Protein AF-A0A328RKG8-F1 (afdb_monomer)

Nearest PDB structures (foldseek):
  8vwz-assembly1_A  TM=2.144E-01  e=6.984E+00  Escherichia coli K-12
  8vxm-assembly1_A  TM=2.072E-01  e=8.609E+00  Escherichia coli K-12

pLDDT: mean 88.72, std 7.25, range [62.5, 96.56]

Solvent-accessible surface area (backbone atoms only — not comparable to full-atom values): 8456 Å² total; per-residue (Å²): 109,69,67,59,53,51,51,52,54,48,51,50,53,50,52,52,52,33,50,71,69,28,72,69,56,29,45,52,52,51,44,54,52,52,49,52,53,51,50,53,50,30,53,74,56,72,44,62,77,85,36,73,69,34,51,53,48,51,50,53,46,47,46,38,46,60,43,52,78,38,75,77,43,53,51,49,76,72,34,70,68,46,53,51,53,51,48,52,55,50,50,52,50,53,49,26,62,74,67,73,42,59,77,48,56,77,38,62,63,46,36,45,51,53,50,53,52,49,49,45,66,49,59,38,50,55,51,58,47,40,73,40,99,61,6,56,61,54,47,53,49,51,51,50,51,54,52,49,51,53,54,62,71,71,109

Sequence (155 aa):
MLTRLLTGSLLLVVTVSFTLKGDLFFTAFVAIISLIMAYESLTLYKKKPFSLKAIVTYCIVLLSVICINLPQFITIWTTPYFFILIGIITIIHLIELSSKKLFLYHTKDGGFFKTILLLCSSIPFLILLRNLPNGLLLTLYLCAIIWACDTGAYF

Radius of gyration: 17.12 Å; Cα contacts (8 Å, |Δi|>4): 107; chains: 1; bounding box: 40×42×43 Å

Foldseek 3Di:
DVVVVVVVVVVVVQQLVQLVVADPSVLVVLLVVLLVLLQVLCVVLVHDCPDPVNVVLNVLLNCLSVCLPPPVVVVVCVDPVVVVVVVVLVVLVVCCVVVVHPVQVVDSVSVSVNSSVCSSSPSSVLNVQSPPPCSSVVSVVVVVVVVVVVVVVVD

Mean predicted aligned error: 5.3 Å

Structure (mmCIF, N/CA/C/O backbone):
data_AF-A0A328RKG8-F1
#
_entry.id   AF-A0A328RKG8-F1
#
loop_
_atom_site.group_PDB
_atom_site.id
_atom_site.type_symbol
_atom_site.label_atom_id
_atom_site.label_alt_id
_atom_site.label_comp_id
_atom_site.label_asym_id
_atom_site.label_entity_id
_atom_site.label_seq_id
_atom_site.pdbx_PDB_ins_code
_atom_site.Cartn_x
_atom_site.Cartn_y
_atom_site.Cartn_z
_atom_site.occupancy
_atom_site.B_iso_or_equiv
_atom_site.auth_seq_id
_atom_site.auth_comp_id
_atom_site.auth_asym_id
_atom_site.auth_atom_id
_atom_site.pdbx_PDB_model_num
ATOM 1 N N . MET A 1 1 ? -20.881 -18.419 -4.770 1.00 84.06 1 MET A N 1
ATOM 2 C CA . MET A 1 1 ? -19.501 -18.877 -5.065 1.00 84.06 1 MET A CA 1
ATOM 3 C C . MET A 1 1 ? -18.952 -18.260 -6.342 1.00 84.06 1 MET A C 1
ATOM 5 O O . MET A 1 1 ? -17.866 -17.703 -6.278 1.00 84.06 1 MET A O 1
ATOM 9 N N . LEU A 1 2 ? -19.698 -18.285 -7.454 1.00 90.81 2 LEU A N 1
ATOM 10 C CA . LEU A 1 2 ? -19.247 -17.731 -8.738 1.00 90.81 2 LEU A CA 1
ATOM 11 C C . LEU A 1 2 ? -18.755 -16.275 -8.650 1.00 90.81 2 LEU A C 1
ATOM 13 O O . LEU A 1 2 ? -17.681 -15.968 -9.149 1.00 90.81 2 LEU A O 1
ATOM 17 N N . THR A 1 3 ? -19.479 -15.402 -7.944 1.00 94.56 3 THR A N 1
ATOM 18 C CA . THR A 1 3 ? -19.073 -14.001 -7.729 1.00 94.56 3 THR A CA 1
ATOM 19 C C . THR A 1 3 ? -17.699 -13.869 -7.079 1.00 94.56 3 THR A C 1
ATOM 21 O O . THR A 1 3 ? -16.907 -13.058 -7.534 1.00 94.56 3 THR A O 1
ATOM 24 N N . ARG A 1 4 ? -17.387 -14.697 -6.072 1.00 89.12 4 ARG A N 1
ATOM 25 C CA . ARG A 1 4 ? -16.092 -14.671 -5.369 1.00 89.12 4 ARG A CA 1
ATOM 26 C C . ARG A 1 4 ? -14.939 -15.097 -6.278 1.00 89.12 4 ARG A C 1
ATOM 28 O O . ARG A 1 4 ? -13.891 -14.457 -6.269 1.00 89.12 4 ARG A O 1
ATOM 35 N N . LEU A 1 5 ? -15.152 -16.149 -7.073 1.00 92.75 5 LEU A N 1
ATOM 36 C CA . LEU A 1 5 ? -14.176 -16.612 -8.063 1.00 92.75 5 LEU A CA 1
ATOM 37 C C . LEU A 1 5 ? -13.919 -15.528 -9.111 1.00 92.75 5 LEU A C 1
ATOM 39 O O . LEU A 1 5 ? -12.773 -15.156 -9.334 1.00 92.75 5 LEU A O 1
ATOM 43 N N . LEU A 1 6 ? -14.986 -14.951 -9.671 1.00 94.50 6 LEU A N 1
ATOM 44 C CA . LEU A 1 6 ? -14.883 -13.883 -10.663 1.00 94.50 6 LEU A CA 1
ATOM 45 C C . LEU A 1 6 ? -14.155 -12.653 -10.114 1.00 94.50 6 LEU A C 1
ATOM 47 O O . LEU A 1 6 ? -13.264 -12.138 -10.782 1.00 94.50 6 LEU A O 1
ATOM 51 N N . THR A 1 7 ? -14.475 -12.202 -8.896 1.00 92.69 7 THR A N 1
ATOM 52 C CA . THR A 1 7 ? -13.786 -11.054 -8.286 1.00 92.69 7 THR A CA 1
ATOM 53 C C . THR A 1 7 ? -12.307 -11.331 -8.037 1.00 92.69 7 THR A C 1
ATOM 55 O O . THR A 1 7 ? -11.486 -10.453 -8.284 1.00 92.69 7 THR A O 1
ATOM 58 N N . GLY A 1 8 ? -11.952 -12.543 -7.593 1.00 88.81 8 GLY A N 1
ATOM 59 C CA . GLY A 1 8 ? -10.557 -12.924 -7.361 1.00 88.81 8 GLY A CA 1
ATOM 60 C C . GLY A 1 8 ? -9.752 -12.974 -8.659 1.00 88.81 8 GLY A C 1
ATOM 61 O O . GLY A 1 8 ? -8.689 -12.364 -8.756 1.00 88.81 8 GLY A O 1
ATOM 62 N N . SER A 1 9 ? -10.293 -13.629 -9.690 1.00 93.12 9 SER A N 1
ATOM 63 C CA . SER A 1 9 ? -9.663 -13.688 -11.012 1.00 93.12 9 SER A CA 1
ATOM 64 C C . SER A 1 9 ? -9.525 -12.301 -11.642 1.00 93.12 9 SER A C 1
ATOM 66 O O . SER A 1 9 ? -8.463 -11.975 -12.168 1.00 93.12 9 SER A O 1
ATOM 68 N N . LEU A 1 10 ? -10.560 -11.460 -11.548 1.00 94.94 10 LEU A N 1
ATOM 69 C CA . LEU A 1 10 ? -10.519 -10.085 -12.045 1.00 94.94 10 LEU A CA 1
ATOM 70 C C . LEU A 1 10 ? -9.426 -9.278 -11.337 1.00 94.94 10 LEU A C 1
ATOM 72 O O . LEU A 1 10 ? -8.639 -8.613 -12.004 1.00 94.94 10 LEU A O 1
ATOM 76 N N . LEU A 1 11 ? -9.343 -9.356 -10.006 1.00 91.06 11 LEU A N 1
ATOM 77 C CA . LEU A 1 11 ? -8.335 -8.633 -9.233 1.00 91.06 11 LEU A CA 1
ATOM 78 C C . LEU A 1 11 ? -6.916 -9.057 -9.627 1.00 91.06 11 LEU A C 1
ATOM 80 O O . LEU A 1 11 ? -6.045 -8.200 -9.764 1.00 91.06 11 LEU A O 1
ATOM 84 N N . LEU A 1 12 ? -6.688 -10.352 -9.862 1.00 91.94 12 LEU A N 1
ATOM 85 C CA . LEU A 1 12 ? -5.400 -10.860 -10.332 1.00 91.94 12 LEU A CA 1
ATOM 86 C C . LEU A 1 12 ? -5.059 -10.314 -11.723 1.00 91.94 12 LEU A C 1
ATOM 88 O O . LEU A 1 12 ? -3.970 -9.776 -11.914 1.00 91.94 12 LEU A O 1
ATOM 92 N N . VAL A 1 13 ? -5.998 -10.373 -12.673 1.00 94.88 13 VAL A N 1
ATOM 93 C CA . VAL A 1 13 ? -5.807 -9.834 -14.031 1.00 94.88 13 VAL A CA 1
ATOM 94 C C . VAL A 1 13 ? -5.519 -8.335 -13.992 1.00 94.88 13 VAL A C 1
ATOM 96 O O . VAL A 1 13 ? -4.587 -7.872 -14.649 1.00 94.88 13 VAL A O 1
ATOM 99 N N . VAL A 1 14 ? -6.276 -7.577 -13.198 1.00 93.50 14 VAL A N 1
ATOM 100 C CA . VAL A 1 14 ? -6.077 -6.139 -12.992 1.00 93.50 14 VAL A CA 1
ATOM 101 C C . VAL A 1 14 ? -4.685 -5.882 -12.414 1.00 93.50 14 VAL A C 1
ATOM 103 O O . VAL A 1 14 ? -3.910 -5.136 -13.007 1.00 93.50 14 VAL A O 1
ATOM 106 N N . THR A 1 15 ? -4.322 -6.555 -11.321 1.00 91.50 15 THR A N 1
ATOM 107 C CA . THR A 1 15 ? -3.024 -6.385 -10.649 1.00 91.50 15 THR A CA 1
ATOM 108 C C . THR A 1 15 ? -1.863 -6.657 -11.603 1.00 91.50 15 THR A C 1
ATOM 110 O O . THR A 1 15 ? -0.951 -5.835 -11.715 1.00 91.50 15 THR A O 1
ATOM 113 N N . VAL A 1 16 ? -1.910 -7.761 -12.355 1.00 93.31 16 VAL A N 1
ATOM 114 C CA . VAL A 1 16 ? -0.871 -8.104 -13.337 1.00 93.31 16 VAL A CA 1
ATOM 115 C C . VAL A 1 16 ? -0.834 -7.077 -14.471 1.00 93.31 16 VAL A C 1
ATOM 117 O O . VAL A 1 16 ? 0.244 -6.611 -14.827 1.00 93.31 16 VAL A O 1
ATOM 120 N N . SER A 1 17 ? -1.986 -6.651 -14.995 1.00 93.75 17 SER A N 1
ATOM 121 C CA . SER A 1 17 ? -2.062 -5.677 -16.097 1.00 93.75 17 SER A CA 1
ATOM 122 C C . SER A 1 17 ? -1.472 -4.315 -15.721 1.00 93.75 17 SER A C 1
ATOM 124 O O . SER A 1 17 ? -0.689 -3.745 -16.483 1.00 93.75 17 SER A O 1
ATOM 126 N N . PHE A 1 18 ? -1.803 -3.798 -14.533 1.00 93.88 18 PHE A N 1
ATOM 127 C CA . PHE A 1 18 ? -1.240 -2.542 -14.031 1.00 93.88 18 PHE A CA 1
ATOM 128 C C . PHE A 1 18 ? 0.254 -2.674 -13.723 1.00 93.88 18 PHE A C 1
ATOM 130 O O . PHE A 1 18 ? 1.027 -1.769 -14.041 1.00 93.88 18 PHE A O 1
ATOM 137 N N . THR A 1 19 ? 0.683 -3.822 -13.189 1.00 92.75 19 THR A N 1
ATOM 138 C CA . THR A 1 19 ? 2.108 -4.118 -12.987 1.00 92.75 19 THR A CA 1
ATOM 139 C C . THR A 1 19 ? 2.859 -4.152 -14.319 1.00 92.75 19 THR A C 1
ATOM 141 O O . THR A 1 19 ? 3.935 -3.574 -14.423 1.00 92.75 19 THR A O 1
ATOM 144 N N . LEU A 1 20 ? 2.303 -4.745 -15.377 1.00 93.06 20 LEU A N 1
ATOM 145 C CA . LEU A 1 20 ? 2.948 -4.777 -16.695 1.00 93.06 20 LEU A CA 1
ATOM 146 C C . LEU A 1 20 ? 3.154 -3.372 -17.272 1.00 93.06 20 LEU A C 1
ATOM 148 O O . LEU A 1 20 ? 4.242 -3.085 -17.764 1.00 93.06 20 LEU A O 1
ATOM 152 N N . LYS A 1 21 ? 2.160 -2.481 -17.149 1.00 90.88 21 LYS A N 1
ATOM 153 C CA . LYS A 1 21 ? 2.254 -1.106 -17.669 1.00 90.88 21 LYS A CA 1
ATOM 154 C C . LYS A 1 21 ? 3.279 -0.227 -16.946 1.00 90.88 21 LYS A C 1
ATOM 156 O O . LYS A 1 21 ? 3.890 0.603 -17.605 1.00 90.88 21 LYS A O 1
ATOM 161 N N . GLY A 1 22 ? 3.481 -0.412 -15.640 1.00 85.94 22 GLY A N 1
ATOM 162 C CA . GLY A 1 22 ? 4.454 0.371 -14.866 1.00 85.94 22 GLY A CA 1
ATOM 163 C C . GLY A 1 22 ? 4.098 1.860 -14.716 1.00 85.94 22 GLY A C 1
ATOM 164 O O . GLY A 1 22 ? 2.957 2.270 -14.961 1.00 85.94 22 GLY A O 1
ATOM 165 N N . ASP A 1 23 ? 5.078 2.648 -14.267 1.00 86.56 23 ASP A N 1
ATOM 166 C CA . ASP A 1 23 ? 5.057 4.114 -14.181 1.00 86.56 23 ASP A CA 1
ATOM 167 C C . ASP A 1 23 ? 3.772 4.694 -13.559 1.00 86.56 23 ASP A C 1
ATOM 169 O O . ASP A 1 23 ? 3.371 4.340 -12.444 1.00 86.56 23 ASP A O 1
ATOM 173 N N . LEU A 1 24 ? 3.111 5.606 -14.282 1.00 90.75 24 LEU A N 1
ATOM 174 C CA . LEU A 1 24 ? 1.913 6.311 -13.844 1.00 90.75 24 LEU A CA 1
ATOM 175 C C . LEU A 1 24 ? 0.738 5.356 -13.612 1.00 90.75 24 LEU A C 1
ATOM 177 O O . LEU A 1 24 ? -0.009 5.540 -12.654 1.00 90.75 24 LEU A O 1
ATOM 181 N N . PHE A 1 25 ? 0.577 4.330 -14.455 1.00 92.06 25 PHE A N 1
ATOM 182 C CA . PHE A 1 25 ? -0.520 3.369 -14.317 1.00 92.06 25 PHE A CA 1
ATOM 183 C C . PHE A 1 25 ? -0.373 2.565 -13.026 1.00 92.06 25 PHE A C 1
ATOM 185 O O . PHE A 1 25 ? -1.328 2.454 -12.258 1.00 92.06 25 PHE A O 1
ATOM 192 N N . PHE A 1 26 ? 0.828 2.050 -12.757 1.00 93.25 26 PHE A N 1
ATOM 193 C CA . PHE A 1 26 ? 1.096 1.314 -11.526 1.00 93.25 26 PHE A CA 1
ATOM 194 C C . PHE A 1 26 ? 1.013 2.222 -10.291 1.00 93.25 26 PHE A C 1
ATOM 196 O O . PHE A 1 26 ? 0.397 1.850 -9.297 1.00 93.25 26 PHE A O 1
ATOM 203 N N . THR A 1 27 ? 1.532 3.450 -10.377 1.00 93.56 27 THR A N 1
ATOM 204 C CA . THR A 1 27 ? 1.422 4.452 -9.3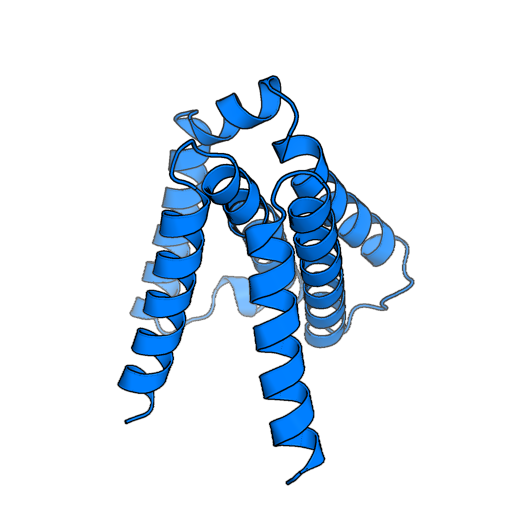04 1.00 93.56 27 THR A CA 1
ATOM 205 C C . THR A 1 27 ? -0.039 4.767 -8.972 1.00 93.56 27 THR A C 1
ATOM 207 O O . THR A 1 27 ? -0.413 4.782 -7.802 1.00 93.56 27 THR A O 1
ATOM 210 N N . ALA A 1 28 ? -0.886 4.982 -9.983 1.00 94.12 28 ALA A N 1
ATOM 211 C CA . ALA A 1 28 ? -2.310 5.248 -9.789 1.00 94.12 28 ALA A CA 1
ATOM 212 C C . ALA A 1 28 ? -3.030 4.054 -9.147 1.00 94.12 28 ALA A C 1
ATOM 214 O O . ALA A 1 28 ? -3.832 4.232 -8.231 1.00 94.12 28 ALA A O 1
ATOM 215 N N . PHE A 1 29 ? -2.705 2.834 -9.579 1.00 94.88 29 PHE A N 1
ATOM 216 C CA . PHE A 1 29 ? -3.228 1.609 -8.980 1.00 94.88 29 PHE A CA 1
ATOM 217 C C . PHE A 1 29 ? -2.847 1.487 -7.496 1.00 94.88 29 PHE A C 1
ATOM 219 O O . PHE A 1 29 ? -3.716 1.283 -6.648 1.00 94.88 29 PHE A O 1
ATOM 226 N N . VAL A 1 30 ? -1.570 1.700 -7.164 1.00 95.31 30 VAL A N 1
ATOM 227 C CA . VAL A 1 30 ? -1.078 1.698 -5.780 1.00 95.31 30 VAL A CA 1
ATOM 228 C C . VAL A 1 30 ? -1.730 2.813 -4.953 1.00 95.31 30 VAL A C 1
ATOM 230 O O . VAL A 1 30 ? -2.091 2.583 -3.802 1.00 95.31 30 VAL A O 1
ATOM 233 N N . ALA A 1 31 ? -1.954 4.000 -5.523 1.00 95.75 31 ALA A N 1
ATOM 234 C CA . ALA A 1 31 ? -2.657 5.090 -4.845 1.00 95.75 31 ALA A CA 1
ATOM 235 C C . ALA A 1 31 ? -4.105 4.716 -4.485 1.00 95.75 31 ALA A C 1
ATOM 237 O O . ALA A 1 31 ? -4.542 4.975 -3.363 1.00 95.75 31 ALA A O 1
ATOM 238 N N . ILE A 1 32 ? -4.833 4.067 -5.402 1.00 95.94 32 ILE A N 1
ATOM 239 C CA . ILE A 1 32 ? -6.202 3.590 -5.155 1.00 95.94 32 ILE A CA 1
ATOM 240 C C . ILE A 1 32 ? -6.2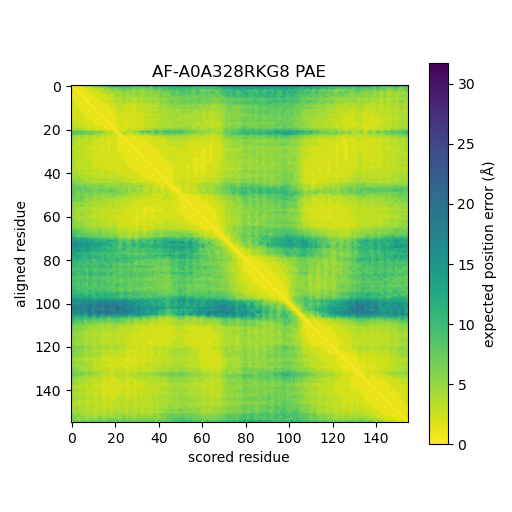08 2.547 -4.033 1.00 95.94 32 ILE A C 1
ATOM 242 O O . ILE A 1 32 ? -7.003 2.664 -3.101 1.00 95.94 32 ILE A O 1
ATOM 246 N N . ILE A 1 33 ? -5.301 1.565 -4.077 1.00 95.62 33 ILE A N 1
ATOM 247 C CA . ILE A 1 33 ? -5.181 0.553 -3.016 1.00 95.62 33 ILE A CA 1
ATOM 248 C C . ILE A 1 33 ? -4.881 1.217 -1.670 1.00 95.62 33 ILE A C 1
ATOM 250 O O . ILE A 1 33 ? -5.560 0.931 -0.687 1.00 95.62 33 ILE A O 1
ATOM 254 N N . SER A 1 34 ? -3.927 2.147 -1.623 1.00 95.75 34 SER A N 1
ATOM 255 C CA . SER A 1 34 ? -3.574 2.876 -0.403 1.00 95.75 34 SER A CA 1
ATOM 256 C C . SER A 1 34 ? -4.758 3.640 0.193 1.00 95.75 34 SER A C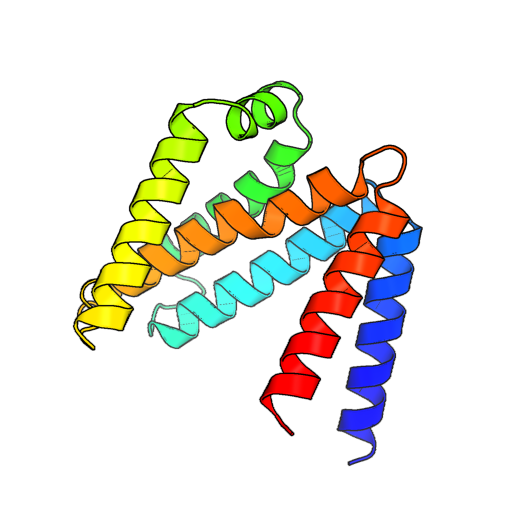 1
ATOM 258 O O . SER A 1 34 ? -4.932 3.651 1.411 1.00 95.75 34 SER A O 1
ATOM 260 N N . LEU A 1 35 ? -5.604 4.251 -0.643 1.00 96.56 35 LEU A N 1
ATOM 261 C CA . LEU A 1 35 ? -6.824 4.923 -0.191 1.00 96.56 35 LEU A CA 1
ATOM 262 C C . LEU A 1 35 ? -7.852 3.941 0.377 1.00 96.56 35 LEU A C 1
ATOM 264 O O . LEU A 1 35 ? -8.440 4.223 1.422 1.00 96.56 35 LEU A O 1
ATOM 268 N N . ILE A 1 36 ? -8.038 2.785 -0.267 1.00 96.44 36 ILE A N 1
ATOM 269 C CA . ILE A 1 36 ? -8.910 1.717 0.241 1.00 96.44 36 ILE A CA 1
ATOM 270 C C . ILE A 1 36 ? -8.394 1.229 1.602 1.00 96.44 36 ILE A C 1
ATOM 272 O O . ILE A 1 36 ? -9.157 1.160 2.560 1.00 96.44 36 ILE A O 1
ATOM 276 N N . MET A 1 37 ? -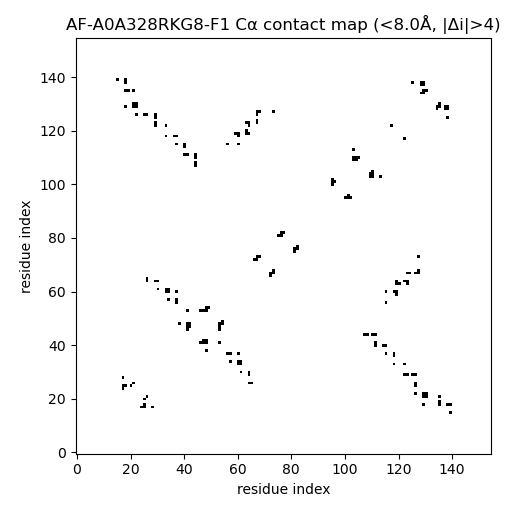7.088 0.979 1.736 1.00 95.88 37 MET A N 1
ATOM 277 C CA . MET A 1 37 ? -6.478 0.568 3.006 1.00 95.88 37 MET A CA 1
ATOM 278 C C . MET A 1 37 ? -6.612 1.641 4.096 1.00 95.88 37 MET A C 1
ATOM 280 O O . MET A 1 37 ? -6.861 1.320 5.258 1.00 95.88 37 MET A O 1
ATOM 284 N N . ALA A 1 38 ? -6.476 2.922 3.744 1.00 95.81 38 ALA A N 1
ATOM 285 C CA . ALA A 1 38 ? -6.679 4.025 4.679 1.00 95.81 38 ALA A CA 1
ATOM 286 C C . ALA A 1 38 ? -8.142 4.122 5.143 1.00 95.81 38 ALA A C 1
ATOM 288 O O . ALA A 1 38 ? -8.392 4.364 6.325 1.00 95.81 38 ALA A O 1
ATOM 289 N N . TYR A 1 39 ? -9.100 3.899 4.237 1.00 96.50 39 TYR A N 1
ATOM 290 C CA . TYR A 1 39 ? -10.523 3.837 4.566 1.00 96.50 39 TYR A CA 1
ATOM 291 C C . TYR A 1 39 ? -10.812 2.693 5.545 1.00 96.50 39 TYR A C 1
ATOM 293 O O . TYR A 1 39 ? -11.386 2.939 6.606 1.00 96.50 39 TYR A O 1
ATOM 301 N N . GLU A 1 40 ? -10.338 1.481 5.246 1.00 95.38 40 GLU A N 1
ATOM 302 C CA . GLU A 1 40 ? -10.491 0.312 6.122 1.00 95.38 40 GLU A CA 1
ATOM 303 C C . GLU A 1 40 ? -9.815 0.516 7.489 1.00 95.38 40 GLU A C 1
ATOM 305 O O . GLU A 1 40 ? -10.341 0.133 8.531 1.00 95.38 40 GLU A O 1
ATOM 310 N N . SER A 1 41 ? -8.667 1.196 7.531 1.00 93.94 41 SER A N 1
ATOM 311 C CA . SER A 1 41 ? -8.023 1.563 8.797 1.00 93.94 41 SER A CA 1
ATOM 312 C C . SER A 1 41 ? -8.892 2.527 9.616 1.00 93.94 41 SER A C 1
ATOM 314 O O . SER A 1 41 ? -9.106 2.333 10.815 1.00 93.94 41 SER A O 1
ATOM 316 N N . LEU A 1 42 ? -9.462 3.558 8.986 1.00 94.06 42 LEU A N 1
ATOM 317 C CA . LEU A 1 42 ? -10.352 4.501 9.667 1.00 94.06 42 LEU A CA 1
ATOM 318 C C . LEU A 1 42 ? -11.598 3.803 10.230 1.00 94.06 42 LEU A C 1
ATOM 320 O O . LEU A 1 42 ? -11.974 4.080 11.374 1.00 94.06 42 LEU A O 1
ATOM 324 N N . THR A 1 43 ? -12.215 2.893 9.471 1.00 93.50 43 THR A N 1
ATOM 325 C CA . THR A 1 43 ? -13.393 2.136 9.920 1.00 93.50 43 THR A CA 1
ATOM 326 C C . THR A 1 43 ? -13.044 1.183 11.063 1.00 93.50 43 THR A C 1
ATOM 328 O O . THR A 1 43 ? -13.740 1.195 12.085 1.00 93.50 43 THR A O 1
ATOM 331 N N . LEU A 1 44 ? -11.928 0.449 10.968 1.00 92.38 44 LEU A N 1
ATOM 332 C CA . LEU A 1 44 ? -11.434 -0.456 12.012 1.00 92.38 44 LEU A CA 1
ATOM 333 C C . LEU A 1 44 ? -11.255 0.268 13.356 1.00 92.38 44 LEU A C 1
ATOM 335 O O . LEU A 1 44 ? -11.705 -0.203 14.403 1.00 92.38 44 LEU A O 1
ATOM 339 N N . TYR A 1 45 ? -10.664 1.465 13.331 1.00 90.75 45 TYR A N 1
ATOM 340 C CA . TYR A 1 45 ? -10.442 2.279 14.529 1.00 90.75 45 TYR A CA 1
ATOM 341 C C . TYR A 1 45 ? -11.640 3.165 14.917 1.00 90.75 45 TYR A C 1
ATOM 343 O O . TYR A 1 45 ? -11.521 4.012 15.808 1.00 90.75 45 TYR A O 1
ATOM 351 N N . LYS A 1 46 ? -12.819 2.946 14.311 1.00 91.31 46 LYS A N 1
ATOM 352 C CA . LYS A 1 46 ? -14.079 3.668 14.578 1.00 91.31 46 LYS A CA 1
ATOM 353 C C . LYS A 1 46 ? -13.964 5.188 14.386 1.00 91.31 46 LYS A C 1
ATOM 355 O O . LYS A 1 46 ? -14.598 5.964 15.105 1.00 91.31 46 LYS A O 1
ATOM 360 N N . LYS A 1 47 ? -13.148 5.631 13.427 1.00 89.81 47 LYS A N 1
ATOM 361 C CA . LYS A 1 47 ? -13.004 7.039 13.034 1.00 89.81 47 LYS A CA 1
ATOM 362 C C . LYS A 1 47 ? -13.994 7.364 11.914 1.00 89.81 47 LYS A C 1
ATOM 364 O O . LYS A 1 47 ? -14.246 6.551 11.033 1.00 89.81 47 LYS A O 1
ATOM 369 N N . LYS A 1 48 ? -14.575 8.569 11.936 1.00 91.81 48 LYS A N 1
ATOM 370 C CA . LYS A 1 48 ? -15.515 9.008 10.891 1.00 91.81 48 LYS A CA 1
ATOM 371 C C . LYS A 1 48 ? -14.756 9.219 9.567 1.00 91.81 48 LYS A C 1
ATOM 373 O O . LYS A 1 48 ? -13.869 10.081 9.552 1.00 91.81 48 LYS A O 1
ATOM 378 N N . PRO A 1 49 ? -15.120 8.529 8.469 1.00 88.00 49 PRO A N 1
ATOM 379 C CA . PRO A 1 49 ? -14.350 8.531 7.218 1.00 88.00 49 PRO A CA 1
ATOM 380 C C . PRO A 1 49 ? -14.355 9.879 6.483 1.00 88.00 49 PRO A C 1
ATOM 382 O O . PRO A 1 49 ? -13.478 10.121 5.667 1.00 88.00 49 PRO A O 1
ATOM 385 N N . PHE A 1 50 ? -15.294 10.773 6.805 1.00 92.75 50 PHE A N 1
ATOM 386 C CA . PHE A 1 50 ? -15.404 12.119 6.221 1.00 92.75 50 PHE A CA 1
ATOM 387 C C . PHE A 1 50 ? -15.089 13.241 7.223 1.00 92.75 50 PHE A C 1
ATOM 389 O O . PHE A 1 50 ? -15.481 14.389 7.039 1.00 92.75 50 PHE A O 1
ATOM 396 N N . SER A 1 51 ? -14.414 12.922 8.330 1.00 93.94 51 SER A N 1
ATOM 397 C CA . SER A 1 51 ? -13.938 13.946 9.267 1.00 93.94 51 SER A CA 1
ATOM 398 C C . SER A 1 51 ? -12.692 14.659 8.735 1.00 93.94 51 SER A C 1
ATOM 400 O O . SER A 1 51 ? -11.939 14.086 7.950 1.00 93.94 51 SER A O 1
ATOM 402 N N . LEU A 1 52 ? -12.400 15.865 9.237 1.00 93.50 52 LEU A N 1
ATOM 403 C CA . LEU A 1 52 ? -11.157 16.580 8.910 1.00 93.50 52 LEU A CA 1
ATOM 404 C C . LEU A 1 52 ? -9.911 15.705 9.142 1.00 93.50 52 LEU A C 1
ATOM 406 O O . LEU A 1 52 ? -9.005 15.682 8.317 1.00 93.50 52 LEU A O 1
ATOM 410 N N . LYS A 1 53 ? -9.895 14.914 10.225 1.00 89.81 53 LYS A N 1
ATOM 411 C CA . LYS A 1 53 ? -8.806 13.967 10.522 1.00 89.81 53 LYS A CA 1
ATOM 412 C C . LYS A 1 53 ? -8.666 12.881 9.449 1.00 89.81 53 LYS A C 1
ATOM 414 O O . LYS A 1 53 ? -7.546 12.508 9.111 1.00 89.81 53 LYS A O 1
ATOM 419 N N . ALA A 1 54 ? -9.778 12.380 8.912 1.00 93.31 54 ALA A N 1
ATOM 420 C CA . ALA A 1 54 ? -9.760 11.401 7.828 1.00 93.31 54 ALA A CA 1
ATOM 421 C C . ALA A 1 54 ? -9.241 12.017 6.524 1.00 93.31 54 ALA A C 1
ATOM 423 O O . ALA A 1 54 ? -8.376 11.425 5.891 1.00 93.31 54 ALA A O 1
ATOM 424 N N . ILE A 1 55 ? -9.672 13.237 6.183 1.00 95.62 55 ILE A N 1
ATOM 425 C CA . ILE A 1 55 ? -9.157 13.970 5.015 1.00 95.62 55 ILE A CA 1
ATOM 426 C C . ILE A 1 55 ? -7.642 14.151 5.129 1.00 95.62 55 ILE A C 1
ATOM 428 O O . ILE A 1 55 ? -6.917 13.799 4.206 1.00 95.62 55 ILE A O 1
ATOM 432 N N . VAL A 1 56 ? -7.150 14.609 6.286 1.00 94.62 56 VAL A N 1
ATOM 433 C CA . VAL A 1 56 ? -5.705 14.729 6.545 1.00 94.62 56 VAL A CA 1
ATOM 434 C C . VAL A 1 56 ? -5.002 13.378 6.388 1.00 94.62 56 VAL A C 1
ATOM 436 O O . VAL A 1 56 ? -3.933 13.317 5.792 1.00 94.62 56 VAL A O 1
ATOM 439 N N . THR A 1 57 ? -5.612 12.288 6.857 1.00 94.44 57 THR A N 1
ATOM 440 C CA . THR A 1 57 ? -5.056 10.934 6.705 1.00 94.44 57 THR A CA 1
ATOM 441 C C . THR A 1 57 ? -4.943 10.534 5.234 1.00 94.44 57 THR A C 1
ATOM 443 O O . THR A 1 57 ? -3.874 10.103 4.809 1.00 94.44 57 THR A O 1
ATOM 446 N N . TYR A 1 58 ? -6.002 10.717 4.439 1.00 96.50 58 TYR A N 1
ATOM 447 C CA . TYR A 1 58 ? -5.968 10.430 3.004 1.00 96.50 58 TYR A CA 1
ATOM 448 C C . TYR A 1 58 ? -4.931 11.286 2.281 1.00 96.50 58 TYR A C 1
ATOM 450 O O . TYR A 1 58 ? -4.184 10.761 1.461 1.00 96.50 58 TYR A O 1
ATOM 458 N N . CYS A 1 59 ? -4.834 12.575 2.619 1.00 96.19 59 CYS A N 1
ATOM 459 C CA . CYS A 1 59 ? -3.822 13.466 2.063 1.00 96.19 59 CYS A CA 1
ATOM 460 C C . CYS A 1 59 ? -2.405 12.986 2.390 1.00 96.19 59 CYS A C 1
ATOM 462 O O . CYS A 1 59 ? -1.573 12.949 1.495 1.00 96.19 59 CYS A O 1
ATOM 464 N N . ILE A 1 60 ? -2.130 12.580 3.634 1.00 94.81 60 ILE A N 1
ATOM 465 C CA . ILE A 1 60 ? -0.813 12.061 4.037 1.00 94.81 60 ILE A CA 1
ATOM 466 C C . ILE A 1 60 ? -0.472 10.782 3.263 1.00 94.81 60 ILE A C 1
ATOM 468 O O . ILE A 1 60 ? 0.630 10.660 2.732 1.00 94.81 60 ILE A O 1
ATOM 472 N N . VAL A 1 61 ? -1.419 9.847 3.163 1.00 95.50 61 VAL A N 1
ATOM 473 C CA . VAL A 1 61 ? -1.226 8.585 2.439 1.00 95.50 61 VAL A CA 1
ATOM 474 C C . VAL A 1 61 ? -0.992 8.843 0.948 1.00 95.50 61 VAL A C 1
ATOM 476 O O . VAL A 1 61 ? -0.030 8.328 0.382 1.00 95.50 61 VAL A O 1
ATOM 479 N N . LEU A 1 62 ? -1.798 9.697 0.313 1.00 95.19 62 LEU A N 1
ATOM 480 C CA . LEU A 1 62 ? -1.604 10.077 -1.088 1.00 95.19 62 LEU A CA 1
ATOM 481 C C . LEU A 1 62 ? -0.277 10.793 -1.314 1.00 95.19 62 LEU A C 1
ATOM 483 O O . LEU A 1 62 ? 0.422 10.490 -2.276 1.00 95.19 62 LEU A O 1
ATOM 487 N N . LEU A 1 63 ? 0.093 11.707 -0.419 1.00 92.94 63 LEU A N 1
ATOM 488 C CA . LEU A 1 63 ? 1.353 12.429 -0.504 1.00 92.94 63 LEU A CA 1
ATOM 489 C C . LEU A 1 63 ? 2.536 11.460 -0.410 1.00 92.94 63 LEU A C 1
ATOM 491 O O . LEU A 1 63 ? 3.459 11.579 -1.204 1.00 92.94 63 LEU A O 1
ATOM 495 N N . SER A 1 64 ? 2.473 10.440 0.453 1.00 91.75 64 SER A N 1
ATOM 496 C CA . SER A 1 64 ? 3.515 9.402 0.520 1.00 91.75 64 SER A CA 1
ATOM 497 C C . SER A 1 64 ? 3.687 8.639 -0.801 1.00 91.75 64 SER A C 1
ATOM 499 O O . SER A 1 64 ? 4.812 8.364 -1.215 1.00 91.75 64 SER A O 1
ATOM 501 N N . VAL A 1 65 ? 2.582 8.357 -1.500 1.00 92.69 65 VAL A N 1
ATOM 502 C CA . VAL A 1 65 ? 2.582 7.652 -2.789 1.00 92.69 65 VAL A CA 1
ATOM 503 C C . VAL A 1 65 ? 3.061 8.553 -3.925 1.00 92.69 65 VAL A C 1
ATOM 505 O O . VAL A 1 65 ? 3.815 8.106 -4.778 1.00 92.69 65 VAL A O 1
ATOM 508 N N . ILE A 1 66 ? 2.649 9.819 -3.960 1.00 89.69 66 ILE A N 1
ATOM 509 C CA . ILE A 1 66 ? 3.022 10.752 -5.034 1.00 89.69 66 ILE A CA 1
ATOM 510 C C . ILE A 1 66 ? 4.484 11.170 -4.897 1.00 89.69 66 ILE A C 1
ATOM 512 O O . ILE A 1 66 ? 5.231 11.165 -5.878 1.00 89.69 66 ILE A O 1
ATOM 516 N N . CYS A 1 67 ? 4.905 11.508 -3.677 1.00 87.94 67 CYS A N 1
ATOM 517 C CA . CYS A 1 67 ? 6.252 11.988 -3.413 1.00 87.94 67 CYS A CA 1
ATOM 518 C C . CYS A 1 67 ? 7.320 10.945 -3.737 1.00 87.94 67 CYS A C 1
ATOM 520 O O . CYS A 1 67 ? 8.437 11.338 -4.038 1.00 87.94 67 CYS A O 1
ATOM 522 N N . ILE A 1 68 ? 6.998 9.647 -3.759 1.00 86.19 68 ILE A N 1
ATOM 523 C CA . ILE A 1 68 ? 7.962 8.582 -4.069 1.00 86.19 68 ILE A CA 1
ATOM 524 C C . ILE A 1 68 ? 8.642 8.739 -5.436 1.00 86.19 68 ILE A C 1
ATOM 526 O O . ILE A 1 68 ? 9.777 8.308 -5.615 1.00 86.19 68 ILE A O 1
ATOM 530 N N . ASN A 1 69 ? 7.959 9.382 -6.387 1.00 82.00 69 ASN A N 1
ATOM 531 C CA . ASN A 1 69 ? 8.468 9.625 -7.733 1.00 82.00 69 ASN A CA 1
ATOM 532 C C . ASN A 1 69 ? 9.354 10.880 -7.814 1.00 82.00 69 ASN A C 1
ATOM 534 O O . ASN A 1 69 ? 9.945 11.150 -8.858 1.00 82.00 69 ASN A O 1
ATOM 538 N N . LEU A 1 70 ? 9.452 11.664 -6.734 1.00 82.75 70 LEU A N 1
ATOM 539 C CA . LEU A 1 70 ? 10.337 12.821 -6.672 1.00 82.75 70 LEU A CA 1
ATOM 540 C C . LEU A 1 70 ? 11.772 12.357 -6.364 1.00 82.75 70 LEU A C 1
ATOM 542 O O . LEU A 1 70 ? 11.974 11.611 -5.401 1.00 82.75 70 LEU A O 1
ATOM 546 N N . PRO A 1 71 ? 12.795 12.835 -7.100 1.00 75.75 71 PRO A N 1
ATOM 547 C CA . PRO A 1 71 ? 14.186 12.422 -6.895 1.00 75.75 71 PRO A CA 1
ATOM 548 C C . PRO A 1 71 ? 14.680 12.610 -5.454 1.00 75.75 71 PRO A C 1
ATOM 550 O O . PRO A 1 71 ? 15.416 11.776 -4.932 1.00 75.75 71 PRO A O 1
ATOM 553 N N . GLN A 1 72 ? 14.242 13.683 -4.785 1.00 75.38 72 GLN A N 1
ATOM 554 C CA . GLN A 1 72 ? 14.615 13.977 -3.398 1.00 75.38 72 GLN A CA 1
ATOM 555 C C . GLN A 1 72 ? 13.994 13.004 -2.392 1.00 75.38 72 GLN A C 1
ATOM 557 O O . GLN A 1 72 ? 14.482 12.886 -1.276 1.00 75.38 72 GLN A O 1
ATO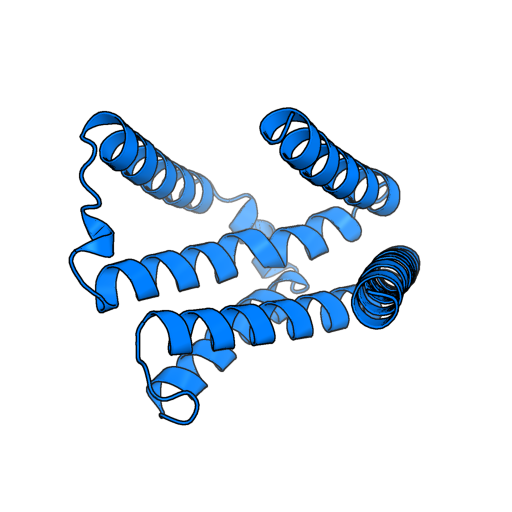M 562 N N . PHE A 1 73 ? 12.902 12.334 -2.750 1.00 72.44 73 PHE A N 1
ATOM 563 C CA . PHE A 1 73 ? 12.247 11.381 -1.864 1.00 72.44 73 PHE A CA 1
ATOM 564 C C . PHE A 1 73 ? 12.893 10.011 -1.948 1.00 72.44 73 PHE A C 1
ATOM 566 O O . PHE A 1 73 ? 12.995 9.353 -0.923 1.00 72.44 73 PHE A O 1
ATOM 573 N N . ILE A 1 74 ? 13.403 9.611 -3.117 1.00 69.56 74 ILE A N 1
ATOM 574 C CA . ILE A 1 74 ? 14.165 8.364 -3.289 1.00 69.56 74 ILE A CA 1
ATOM 575 C C . ILE A 1 74 ? 15.348 8.321 -2.312 1.00 69.56 74 ILE A C 1
ATOM 577 O O . ILE A 1 74 ? 15.597 7.293 -1.683 1.00 69.56 74 ILE A O 1
ATOM 581 N N . THR A 1 75 ? 16.032 9.451 -2.109 1.00 73.50 75 THR A N 1
ATOM 582 C CA . THR A 1 75 ? 17.170 9.517 -1.184 1.00 73.50 75 THR A CA 1
ATOM 583 C C . THR A 1 75 ? 16.756 9.304 0.272 1.00 73.50 75 THR A C 1
ATOM 585 O O . THR A 1 75 ? 17.522 8.683 1.007 1.00 73.50 75 THR A O 1
ATOM 588 N N . ILE A 1 76 ? 15.540 9.698 0.683 1.00 76.06 76 ILE A N 1
ATOM 589 C CA . ILE A 1 76 ? 15.015 9.483 2.048 1.00 76.06 76 ILE A CA 1
ATOM 590 C C . ILE A 1 76 ? 15.047 7.995 2.415 1.00 76.06 76 ILE A C 1
ATOM 592 O O . ILE A 1 76 ? 15.512 7.648 3.499 1.00 76.06 76 ILE A O 1
ATOM 596 N N . TRP A 1 77 ? 14.650 7.114 1.495 1.00 72.00 77 TRP A N 1
ATOM 597 C CA . TRP A 1 77 ? 14.625 5.656 1.698 1.00 72.00 77 TRP A CA 1
ATOM 598 C C . TRP A 1 77 ? 16.009 5.031 1.843 1.00 72.00 77 TRP A C 1
ATOM 600 O O . TRP A 1 77 ? 16.145 3.940 2.388 1.00 72.00 77 TRP A O 1
ATOM 610 N N . THR A 1 78 ? 17.039 5.732 1.375 1.00 76.06 78 THR A N 1
ATOM 611 C CA . THR A 1 78 ? 18.439 5.325 1.523 1.00 76.06 78 THR A CA 1
ATOM 612 C C . THR A 1 78 ? 19.119 5.969 2.730 1.00 76.06 78 THR A C 1
ATOM 614 O O . THR A 1 78 ? 20.261 5.633 3.040 1.00 76.06 78 THR A O 1
ATOM 617 N N . THR A 1 79 ? 18.444 6.886 3.438 1.00 83.38 79 THR A N 1
ATOM 618 C CA . THR A 1 79 ? 19.048 7.551 4.598 1.00 83.38 79 THR A CA 1
ATOM 619 C C . THR A 1 79 ? 19.152 6.613 5.805 1.00 83.38 79 THR A C 1
ATOM 621 O O . THR A 1 79 ? 18.218 5.858 6.089 1.00 83.38 79 THR A O 1
ATOM 624 N N . PRO A 1 80 ? 20.228 6.718 6.609 1.00 83.94 80 PRO A N 1
ATOM 625 C CA . PRO A 1 80 ? 20.353 5.985 7.870 1.00 83.94 80 PRO A CA 1
ATOM 626 C C . PRO A 1 80 ? 19.171 6.215 8.821 1.00 83.94 80 PRO A C 1
ATOM 628 O O . PRO A 1 80 ? 18.746 5.299 9.520 1.00 83.94 80 PRO A O 1
ATOM 631 N N . TYR A 1 81 ? 18.598 7.422 8.822 1.00 81.88 81 TYR A N 1
ATOM 632 C CA . TYR A 1 81 ? 17.454 7.776 9.665 1.00 81.88 81 TYR A CA 1
ATOM 633 C C . TYR A 1 81 ? 16.208 6.946 9.355 1.00 81.88 81 TYR A C 1
ATOM 635 O O . TYR A 1 81 ? 15.490 6.550 10.273 1.00 81.88 81 TYR A O 1
ATOM 643 N N . PHE A 1 82 ? 15.970 6.641 8.079 1.00 81.06 82 PHE A N 1
ATOM 644 C CA . PHE A 1 82 ? 14.860 5.786 7.678 1.00 81.06 82 PHE A CA 1
ATOM 645 C C . PHE A 1 82 ? 15.046 4.346 8.180 1.00 81.06 82 PHE A C 1
ATOM 647 O O . PHE A 1 82 ? 14.111 3.756 8.723 1.00 81.06 82 PHE A O 1
ATOM 654 N N . PHE A 1 83 ? 16.269 3.810 8.110 1.00 82.75 83 PHE A N 1
ATOM 655 C CA . PHE A 1 83 ? 16.588 2.495 8.678 1.00 82.75 83 PHE A CA 1
ATOM 656 C C . PHE A 1 83 ? 16.453 2.461 10.200 1.00 82.75 83 PHE A C 1
ATOM 658 O O . PHE A 1 83 ? 15.943 1.482 10.739 1.00 82.75 83 PHE A O 1
ATOM 665 N N . ILE A 1 84 ? 16.843 3.532 10.898 1.00 85.81 84 ILE A N 1
ATOM 666 C CA . ILE A 1 84 ? 16.625 3.661 12.345 1.00 85.81 84 ILE A CA 1
ATOM 667 C C . ILE A 1 84 ? 15.124 3.639 12.655 1.00 85.81 84 ILE A C 1
ATOM 669 O O . ILE A 1 84 ? 14.698 2.908 13.547 1.00 85.81 84 ILE A O 1
ATOM 673 N N . LEU A 1 85 ? 14.308 4.381 11.898 1.00 83.25 85 LEU A N 1
ATOM 674 C CA . LEU A 1 85 ? 12.855 4.400 12.069 1.00 83.25 85 LEU A CA 1
ATOM 675 C C . LEU A 1 85 ? 12.241 3.005 11.872 1.00 83.25 85 LEU A C 1
ATOM 677 O O . LEU A 1 85 ? 11.489 2.543 12.730 1.00 83.25 85 LEU A O 1
ATOM 681 N N . ILE A 1 86 ? 12.588 2.308 10.783 1.00 83.38 86 ILE A N 1
ATOM 682 C CA . ILE A 1 86 ? 12.139 0.927 10.538 1.00 83.38 86 ILE A CA 1
ATOM 683 C C . ILE A 1 86 ? 12.629 -0.011 11.642 1.00 83.38 86 ILE A C 1
ATOM 685 O O . ILE A 1 86 ? 11.861 -0.848 12.118 1.00 83.38 86 ILE A O 1
ATOM 689 N N . GLY A 1 87 ? 13.881 0.130 12.076 1.00 85.69 87 GLY A N 1
ATOM 690 C CA . GLY A 1 87 ? 14.464 -0.659 13.156 1.00 85.69 87 GLY A CA 1
ATOM 691 C C . GLY A 1 87 ? 13.679 -0.504 14.455 1.00 85.69 87 GLY A C 1
ATOM 692 O O . GLY A 1 87 ? 13.290 -1.501 15.055 1.00 85.69 87 GLY A O 1
ATOM 693 N N . ILE A 1 88 ? 13.345 0.732 14.839 1.00 85.62 88 ILE A N 1
ATOM 694 C CA . ILE A 1 88 ? 12.507 1.024 16.009 1.00 85.62 88 ILE A CA 1
ATOM 695 C C . ILE A 1 88 ? 11.127 0.373 15.862 1.00 85.62 88 ILE A C 1
ATOM 697 O O . ILE A 1 88 ? 10.677 -0.311 16.779 1.00 85.62 88 ILE A O 1
ATOM 701 N N . ILE A 1 89 ? 10.467 0.528 14.708 1.00 83.75 89 ILE A N 1
ATOM 702 C CA . ILE A 1 89 ? 9.157 -0.094 14.454 1.00 83.75 89 ILE A CA 1
ATOM 703 C C . ILE A 1 89 ? 9.255 -1.620 14.579 1.00 83.75 89 ILE A C 1
ATOM 705 O O . ILE A 1 89 ? 8.391 -2.242 15.196 1.00 83.75 89 ILE A O 1
ATOM 709 N N . THR A 1 90 ? 10.305 -2.225 14.030 1.00 85.62 90 THR A N 1
ATOM 710 C CA . THR A 1 90 ? 10.530 -3.676 14.059 1.00 85.62 90 THR A CA 1
ATOM 711 C C . THR A 1 90 ? 10.772 -4.168 15.484 1.00 85.62 90 THR A C 1
ATOM 713 O O . THR A 1 90 ? 10.152 -5.138 15.912 1.00 85.62 90 THR A O 1
ATOM 716 N N . ILE A 1 91 ? 11.598 -3.462 16.259 1.00 87.44 91 ILE A N 1
ATOM 717 C CA . ILE A 1 91 ? 11.850 -3.769 17.672 1.00 87.44 91 ILE A CA 1
ATOM 718 C C . ILE A 1 91 ? 10.552 -3.694 18.477 1.00 87.44 91 ILE A C 1
ATOM 720 O O . ILE A 1 91 ? 10.265 -4.605 19.250 1.00 87.44 91 ILE A O 1
ATOM 724 N N . ILE A 1 92 ? 9.727 -2.664 18.261 1.00 83.94 92 ILE A N 1
ATOM 725 C CA . ILE A 1 92 ? 8.418 -2.5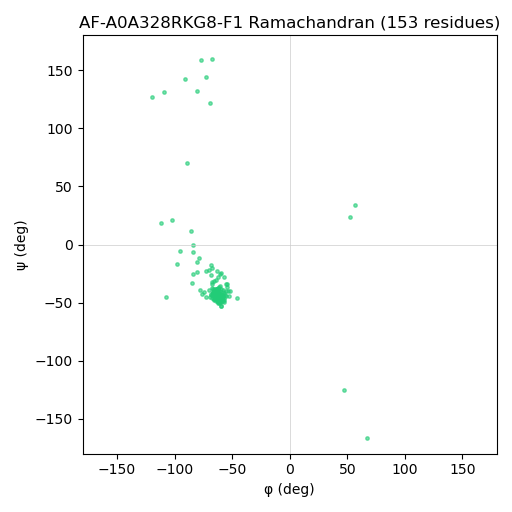59 18.916 1.00 83.94 92 ILE A CA 1
ATOM 726 C C . ILE A 1 92 ? 7.553 -3.786 18.594 1.00 83.94 92 ILE A C 1
ATOM 728 O O . ILE A 1 92 ? 6.969 -4.362 19.508 1.00 83.94 92 ILE A O 1
ATOM 732 N N . HIS A 1 93 ? 7.511 -4.241 17.336 1.00 81.75 93 HIS A N 1
ATOM 733 C CA . HIS A 1 93 ? 6.761 -5.449 16.964 1.00 81.75 93 HIS A CA 1
ATOM 734 C C . HIS A 1 93 ? 7.304 -6.713 17.637 1.00 81.75 93 HIS A C 1
ATOM 736 O O . HIS A 1 93 ? 6.520 -7.526 18.122 1.00 81.75 93 HIS A O 1
ATOM 742 N N . LEU A 1 94 ? 8.627 -6.880 17.700 1.00 86.12 94 LEU A N 1
ATOM 743 C CA . LEU A 1 94 ? 9.252 -8.028 18.361 1.00 86.12 94 LEU A CA 1
ATOM 744 C C . LEU A 1 94 ? 8.968 -8.041 19.867 1.00 86.12 94 LEU A C 1
ATOM 746 O O . LEU A 1 94 ? 8.709 -9.104 20.436 1.00 86.12 94 LEU A O 1
ATOM 750 N N . ILE A 1 95 ? 8.962 -6.871 20.509 1.00 85.94 95 ILE A N 1
ATOM 751 C CA . ILE A 1 95 ? 8.583 -6.723 21.917 1.00 85.94 95 ILE A CA 1
ATOM 752 C C . ILE A 1 95 ? 7.102 -7.061 22.109 1.00 85.94 95 ILE A C 1
ATOM 754 O O . ILE A 1 95 ? 6.773 -7.820 23.020 1.00 85.94 95 ILE A O 1
ATOM 758 N N . GLU A 1 96 ? 6.202 -6.546 21.266 1.00 84.38 96 GLU A N 1
ATOM 759 C CA . GLU A 1 96 ? 4.766 -6.862 21.329 1.00 84.38 96 GLU A CA 1
ATOM 760 C C . GLU A 1 96 ? 4.514 -8.370 21.164 1.00 84.38 96 GLU A C 1
ATOM 762 O O . GLU A 1 96 ? 3.765 -8.962 21.944 1.00 84.38 96 GLU A O 1
ATOM 767 N N . LEU A 1 97 ? 5.204 -9.009 20.212 1.00 84.62 97 LEU A N 1
ATOM 768 C CA . LEU A 1 97 ? 5.129 -10.449 19.970 1.00 84.62 97 LEU A CA 1
ATOM 769 C C . LEU A 1 97 ? 5.622 -11.255 21.182 1.00 84.62 97 LEU A C 1
ATOM 771 O O . LEU A 1 97 ? 4.929 -12.154 21.655 1.00 84.62 97 LEU A O 1
ATOM 775 N N . SER A 1 98 ? 6.794 -10.905 21.716 1.00 84.75 98 SER A N 1
ATOM 776 C CA . SER A 1 98 ? 7.430 -11.633 22.825 1.00 84.75 98 SER A CA 1
ATOM 777 C C . SER A 1 98 ? 6.676 -11.457 24.142 1.00 84.75 98 SER A C 1
ATOM 779 O O . SER A 1 98 ? 6.517 -12.399 24.914 1.00 84.75 98 SER A O 1
ATOM 781 N N . SER A 1 99 ? 6.176 -10.248 24.396 1.00 82.81 99 SER A N 1
ATOM 782 C CA . SER A 1 99 ? 5.410 -9.931 25.605 1.00 82.81 99 SER A CA 1
ATOM 783 C C . SER A 1 99 ? 3.957 -10.404 25.544 1.00 82.81 99 SER A C 1
ATOM 785 O O . SER A 1 99 ? 3.277 -10.371 26.571 1.00 82.81 99 SER A O 1
ATOM 787 N N . LYS A 1 100 ? 3.470 -10.813 24.361 1.00 78.00 100 LYS A N 1
ATOM 788 C CA . LYS A 1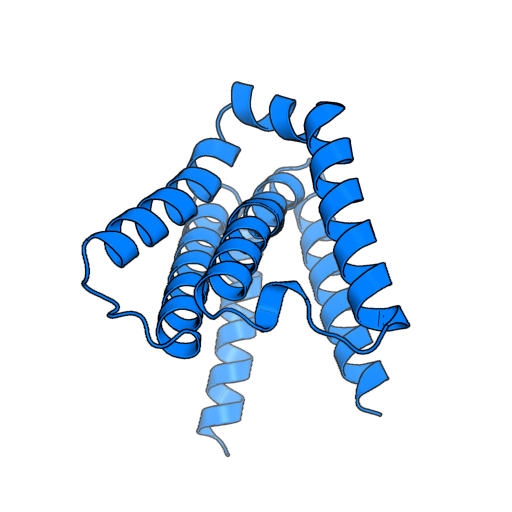 100 ? 2.051 -11.087 24.074 1.00 78.00 100 LYS A CA 1
ATOM 789 C C . LYS A 1 100 ? 1.128 -9.919 24.458 1.00 78.00 100 LYS A C 1
ATOM 791 O O . LYS A 1 100 ? -0.055 -10.121 24.729 1.00 78.00 100 LYS A O 1
ATOM 796 N N . LYS A 1 101 ? 1.664 -8.694 24.513 1.00 73.88 101 LYS A N 1
ATOM 797 C CA . LYS A 1 101 ? 0.941 -7.465 24.860 1.00 73.88 101 LYS A CA 1
ATOM 798 C C . LYS A 1 101 ? 1.015 -6.504 23.690 1.00 73.88 101 LYS A C 1
ATOM 800 O O . LYS A 1 101 ? 2.094 -6.169 23.212 1.00 73.88 101 LYS A O 1
ATOM 805 N N . LEU A 1 102 ? -0.140 -6.021 23.251 1.00 68.38 102 LEU A N 1
ATOM 806 C CA . LEU A 1 102 ? -0.232 -5.102 22.126 1.00 68.38 102 LEU A CA 1
ATOM 807 C C . LEU A 1 102 ? -0.126 -3.650 22.615 1.00 68.38 102 LEU A C 1
ATOM 809 O O . LEU A 1 102 ? -1.112 -2.911 22.614 1.00 68.38 102 LEU A O 1
ATOM 813 N N . PHE A 1 103 ? 1.066 -3.256 23.070 1.00 62.72 103 PHE A N 1
ATOM 814 C CA . PHE A 1 103 ? 1.343 -1.951 23.683 1.00 62.72 103 PHE A CA 1
ATOM 815 C C . PHE A 1 103 ? 0.743 -0.769 22.912 1.00 62.72 103 PHE A C 1
ATOM 817 O O . PHE A 1 103 ? 0.093 0.084 23.517 1.00 62.72 103 PHE A O 1
ATOM 824 N N . LEU A 1 104 ? 0.893 -0.737 21.584 1.00 66.25 104 LEU A N 1
ATOM 825 C CA . LEU A 1 104 ? 0.342 0.341 20.761 1.00 66.25 104 LEU A CA 1
ATOM 826 C C . LEU A 1 104 ? -1.133 0.137 20.394 1.00 66.25 104 LEU A C 1
ATOM 828 O O . LEU A 1 104 ? -1.833 1.125 20.185 1.00 66.25 104 LEU A O 1
ATOM 832 N N . TYR A 1 105 ? -1.645 -1.099 20.364 1.00 62.50 105 TYR A N 1
ATOM 833 C CA . TYR A 1 105 ? -3.064 -1.354 20.062 1.00 62.50 105 TYR A CA 1
ATOM 834 C C . TYR A 1 105 ? -4.000 -1.143 21.255 1.00 62.50 105 TYR A C 1
ATOM 836 O O . TYR A 1 105 ? -5.209 -1.034 21.051 1.00 62.50 105 TYR A O 1
ATOM 844 N N . HIS A 1 106 ? -3.485 -1.057 22.486 1.00 64.62 106 HIS A N 1
ATOM 845 C CA . HIS A 1 106 ? -4.324 -0.771 23.656 1.00 64.62 106 HIS A CA 1
ATOM 846 C C . HIS A 1 106 ? -5.039 0.582 23.554 1.00 64.62 106 HIS A C 1
ATOM 848 O O . HIS A 1 106 ? -6.117 0.753 24.123 1.00 64.62 106 HIS A O 1
ATOM 854 N N . THR A 1 107 ? -4.488 1.527 22.787 1.00 77.94 107 THR A N 1
ATOM 855 C CA . THR A 1 107 ? -5.166 2.784 22.467 1.00 77.94 107 THR A CA 1
ATOM 856 C C . THR A 1 107 ? -5.585 2.789 21.000 1.00 77.94 107 THR A C 1
ATOM 858 O O . THR A 1 107 ? -4.790 2.501 20.105 1.00 77.94 107 THR A O 1
ATOM 861 N N . LYS A 1 108 ? -6.847 3.149 20.731 1.00 80.38 108 LYS A N 1
ATOM 862 C CA . LYS A 1 108 ? -7.360 3.262 19.353 1.00 80.38 108 LYS A CA 1
ATOM 863 C C . LYS A 1 108 ? -6.518 4.216 18.505 1.00 80.38 108 LYS A C 1
ATOM 865 O O . LYS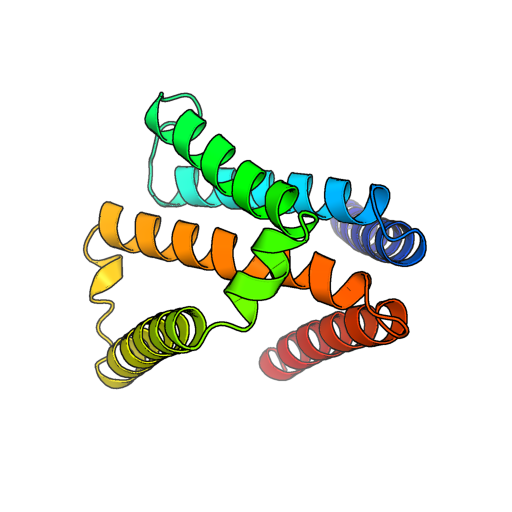 A 1 108 ? -6.356 3.994 17.311 1.00 80.38 108 LYS A O 1
ATOM 870 N N . ASP A 1 109 ? -5.985 5.271 19.118 1.00 84.50 109 ASP A N 1
ATOM 871 C CA . ASP A 1 109 ? -5.141 6.232 18.420 1.00 84.50 109 ASP A CA 1
ATOM 872 C C . ASP A 1 109 ? -3.730 5.698 18.167 1.00 84.50 109 ASP A C 1
ATOM 874 O O . ASP A 1 109 ? -3.253 5.841 17.045 1.00 84.50 109 ASP A O 1
ATOM 878 N N . GLY A 1 110 ? -3.095 5.021 19.130 1.00 85.00 110 GLY A N 1
ATOM 879 C CA . GLY A 1 110 ? -1.771 4.420 18.940 1.00 85.00 110 GLY A CA 1
ATOM 880 C C . GLY A 1 110 ? -1.751 3.384 17.814 1.00 85.00 110 GLY A C 1
ATOM 881 O O . GLY A 1 110 ? -0.910 3.462 16.919 1.00 85.00 110 GLY A O 1
ATOM 882 N N . GLY A 1 111 ? -2.733 2.477 17.796 1.00 84.94 111 GLY A N 1
ATOM 883 C CA . GLY A 1 111 ? -2.877 1.483 16.731 1.00 84.94 111 GLY A CA 1
ATOM 884 C C . GLY A 1 111 ? -3.136 2.130 15.369 1.00 84.94 111 GLY A C 1
ATOM 885 O O . GLY A 1 111 ? -2.530 1.746 14.367 1.00 84.94 111 GLY A O 1
ATOM 886 N N . PHE A 1 112 ? -3.971 3.171 15.334 1.00 89.25 112 PHE A N 1
ATOM 887 C CA . PHE A 1 112 ? -4.224 3.931 14.115 1.00 89.25 112 PHE A CA 1
ATOM 888 C C . PHE A 1 112 ? -2.955 4.609 13.585 1.00 89.25 112 PHE A C 1
ATOM 890 O O . PHE A 1 112 ? -2.619 4.431 12.418 1.00 89.25 112 PHE A O 1
ATOM 897 N N . PHE A 1 113 ? -2.220 5.344 14.426 1.00 88.44 113 PHE A N 1
ATOM 898 C CA . PHE A 1 113 ? -0.977 6.009 14.020 1.00 88.44 113 PHE A CA 1
ATOM 899 C C . PHE A 1 113 ? 0.057 5.010 13.511 1.00 88.44 113 PHE A C 1
ATOM 901 O O . PHE A 1 113 ? 0.656 5.236 12.462 1.00 88.44 113 PHE A O 1
ATOM 908 N N . LYS A 1 114 ? 0.213 3.880 14.207 1.00 86.19 114 LYS A N 1
ATOM 909 C CA . LYS A 1 114 ? 1.074 2.776 13.777 1.00 86.19 114 LYS A CA 1
ATOM 910 C C . LYS A 1 114 ? 0.678 2.258 12.391 1.00 86.19 114 LYS A C 1
ATOM 912 O O . LYS A 1 114 ? 1.540 2.086 11.535 1.00 86.19 114 LYS A O 1
ATOM 917 N N . THR A 1 115 ? -0.617 2.050 12.159 1.00 89.75 115 THR A N 1
ATOM 918 C CA . THR A 1 115 ? -1.143 1.562 10.875 1.00 89.75 115 THR A CA 1
ATOM 919 C C . THR A 1 115 ? -0.883 2.556 9.748 1.00 89.75 115 THR A C 1
ATOM 921 O O . THR A 1 115 ? -0.388 2.168 8.697 1.00 89.75 115 THR A O 1
ATOM 924 N N . ILE A 1 116 ? -1.160 3.846 9.963 1.00 91.81 116 ILE A N 1
ATOM 925 C CA . ILE A 1 116 ? -0.897 4.882 8.954 1.00 91.81 116 ILE A CA 1
ATOM 926 C C . ILE A 1 116 ? 0.602 5.007 8.668 1.00 91.81 116 ILE A C 1
ATOM 928 O O . ILE A 1 116 ? 0.987 5.106 7.508 1.00 91.81 116 ILE A O 1
ATOM 932 N N . LEU A 1 117 ? 1.451 4.942 9.697 1.00 89.12 117 LEU A N 1
ATOM 933 C CA . LEU A 1 117 ? 2.902 4.972 9.527 1.00 89.12 117 LEU A CA 1
ATOM 934 C C . LEU A 1 117 ? 3.386 3.811 8.652 1.00 89.12 117 LEU A C 1
ATOM 936 O O . LEU A 1 117 ? 4.158 4.038 7.727 1.00 89.12 117 LEU A O 1
ATOM 940 N N . LEU A 1 118 ? 2.898 2.594 8.915 1.00 88.25 118 LEU A N 1
ATOM 941 C CA . LEU A 1 118 ? 3.201 1.411 8.109 1.00 88.25 118 LEU A CA 1
ATOM 942 C C . LEU A 1 118 ? 2.692 1.551 6.675 1.00 88.25 118 LEU A C 1
ATOM 944 O O . LEU A 1 118 ? 3.425 1.230 5.747 1.00 88.25 118 LEU A O 1
ATOM 948 N N . LEU A 1 119 ? 1.471 2.050 6.464 1.00 92.12 119 LEU A N 1
ATOM 949 C CA . LEU A 1 119 ? 0.938 2.272 5.116 1.00 92.12 119 LEU A CA 1
ATOM 950 C C . LEU A 1 119 ? 1.819 3.240 4.320 1.00 92.12 119 LEU A C 1
ATOM 952 O O . LEU A 1 119 ? 2.216 2.923 3.201 1.00 92.12 119 LEU A O 1
ATOM 956 N N . CYS A 1 120 ? 2.184 4.375 4.921 1.00 90.31 120 CYS A N 1
ATOM 957 C CA . CYS A 1 120 ? 3.022 5.388 4.284 1.00 90.31 120 CYS A CA 1
ATOM 958 C C . CYS A 1 120 ? 4.468 4.926 4.050 1.00 90.31 120 CYS A C 1
ATOM 960 O O . CYS A 1 120 ? 5.126 5.442 3.151 1.00 90.31 120 CYS A O 1
ATOM 962 N N . SER A 1 121 ? 4.982 3.986 4.850 1.00 85.19 121 SER A N 1
ATOM 963 C CA . SER A 1 121 ? 6.358 3.492 4.730 1.00 85.19 121 SER A CA 1
ATOM 964 C C . SER A 1 121 ? 6.498 2.186 3.949 1.00 85.19 121 SER A C 1
ATOM 966 O O . SER A 1 121 ? 7.601 1.860 3.541 1.00 85.19 121 SER A O 1
ATOM 968 N N . SER A 1 122 ? 5.435 1.416 3.723 1.00 87.94 122 SER A N 1
ATOM 969 C CA . SER A 1 122 ? 5.538 0.121 3.028 1.00 87.94 122 SER A CA 1
ATOM 970 C C . SER A 1 122 ? 4.959 0.159 1.620 1.00 87.94 122 SER A C 1
ATOM 972 O O . SER A 1 122 ? 5.594 -0.315 0.682 1.00 87.94 122 SER A O 1
ATOM 974 N N . ILE A 1 123 ? 3.781 0.756 1.437 1.00 91.06 123 ILE A N 1
ATOM 975 C CA . ILE A 1 123 ? 3.066 0.684 0.162 1.00 91.06 123 ILE A CA 1
ATOM 976 C C . ILE A 1 123 ? 3.774 1.465 -0.959 1.00 91.06 123 ILE A C 1
ATOM 978 O O . ILE A 1 123 ? 3.932 0.903 -2.046 1.00 91.06 123 ILE A O 1
ATOM 982 N N . PRO A 1 124 ? 4.291 2.694 -0.736 1.00 90.56 124 PRO A N 1
ATOM 983 C CA . PRO A 1 124 ? 5.045 3.405 -1.771 1.00 90.56 124 PRO A CA 1
ATOM 984 C C . PRO A 1 124 ? 6.299 2.656 -2.246 1.00 90.56 124 PRO A C 1
ATOM 986 O O . PRO A 1 124 ? 6.718 2.827 -3.389 1.00 90.56 124 PRO A O 1
ATOM 989 N N . PHE A 1 125 ? 6.873 1.773 -1.421 1.00 88.06 125 PHE A N 1
ATOM 990 C CA . PHE A 1 125 ? 8.050 0.987 -1.794 1.00 88.06 125 PHE A CA 1
ATOM 991 C C . PHE A 1 125 ? 7.790 0.053 -2.986 1.00 88.06 125 PHE A C 1
ATOM 993 O O . PHE A 1 125 ? 8.703 -0.212 -3.766 1.00 88.06 125 PHE A O 1
ATOM 1000 N N . LEU A 1 126 ? 6.543 -0.390 -3.195 1.00 91.19 126 LEU A N 1
ATOM 1001 C CA . LEU A 1 126 ? 6.173 -1.168 -4.382 1.00 91.19 126 LEU A CA 1
ATOM 1002 C C . LEU A 1 126 ? 6.426 -0.387 -5.675 1.00 91.19 126 LEU A C 1
ATOM 1004 O O . LEU A 1 126 ? 6.845 -0.973 -6.670 1.00 91.19 126 LEU A O 1
ATOM 1008 N N . ILE A 1 127 ? 6.212 0.932 -5.662 1.00 91.94 127 ILE A N 1
ATOM 1009 C CA . ILE A 1 127 ? 6.449 1.799 -6.824 1.00 91.94 127 ILE A CA 1
ATOM 1010 C C . ILE A 1 127 ? 7.949 1.903 -7.099 1.00 91.94 127 ILE A C 1
ATOM 1012 O O . ILE A 1 127 ? 8.367 1.729 -8.242 1.00 91.94 127 ILE A O 1
ATOM 1016 N N . LEU A 1 128 ? 8.763 2.103 -6.053 1.00 88.12 128 LEU A N 1
ATOM 1017 C CA . LEU A 1 128 ? 10.225 2.094 -6.186 1.00 88.12 128 LEU A CA 1
ATOM 1018 C C . LEU A 1 128 ? 10.713 0.778 -6.785 1.00 88.12 128 LEU A C 1
ATOM 1020 O O . LEU A 1 128 ? 11.463 0.791 -7.757 1.00 88.12 128 LEU A O 1
ATOM 1024 N N . LEU A 1 129 ? 10.251 -0.348 -6.234 1.00 90.56 129 LEU A N 1
ATOM 1025 C CA . LEU A 1 129 ? 10.625 -1.677 -6.700 1.00 90.56 129 LEU A CA 1
ATOM 1026 C C . LEU A 1 129 ? 10.257 -1.865 -8.171 1.00 90.56 129 LEU A C 1
ATOM 1028 O O . LEU A 1 129 ? 11.076 -2.345 -8.953 1.00 90.56 129 LEU A O 1
ATOM 1032 N N . ARG A 1 130 ? 9.045 -1.457 -8.560 1.00 92.12 130 ARG A N 1
ATOM 1033 C CA . ARG A 1 130 ? 8.560 -1.616 -9.928 1.00 92.12 130 ARG A CA 1
ATOM 1034 C C . ARG A 1 130 ? 9.320 -0.756 -10.937 1.00 92.12 130 ARG A C 1
ATOM 1036 O O . ARG A 1 130 ? 9.481 -1.200 -12.075 1.00 92.12 130 ARG A O 1
ATOM 1043 N N . ASN A 1 131 ? 9.797 0.418 -10.535 1.00 87.81 131 ASN A N 1
ATOM 1044 C CA . ASN A 1 131 ? 10.503 1.357 -11.410 1.00 87.81 131 ASN A CA 1
ATOM 1045 C C . ASN A 1 131 ? 12.007 1.049 -11.561 1.00 87.81 131 ASN A C 1
ATOM 1047 O O . ASN A 1 131 ? 12.708 1.746 -12.291 1.00 87.81 131 ASN A O 1
ATOM 1051 N N . LEU A 1 132 ? 12.522 -0.001 -10.910 1.00 88.94 132 LEU A N 1
ATOM 1052 C CA . LEU A 1 132 ? 13.875 -0.506 -11.165 1.00 88.94 132 LEU A CA 1
ATOM 1053 C C . LEU A 1 132 ? 13.997 -1.120 -12.577 1.00 88.94 132 LEU A C 1
ATOM 1055 O O . LEU A 1 132 ? 12.993 -1.575 -13.131 1.00 88.94 132 LEU A O 1
ATOM 1059 N N . PRO A 1 133 ? 15.221 -1.258 -13.132 1.00 90.44 133 PRO A N 1
ATOM 1060 C CA . PRO A 1 133 ? 15.434 -1.866 -14.453 1.00 90.44 133 PRO A CA 1
ATOM 1061 C C . PRO A 1 133 ? 14.817 -3.267 -14.603 1.00 90.44 133 PRO A C 1
ATOM 1063 O O . PRO A 1 133 ? 14.187 -3.566 -15.612 1.00 90.44 133 PRO A O 1
ATOM 1066 N N . ASN A 1 134 ? 14.919 -4.100 -13.561 1.00 93.94 134 ASN A N 1
ATOM 1067 C CA . ASN A 1 134 ? 14.288 -5.427 -13.487 1.00 93.94 134 ASN A CA 1
ATOM 1068 C C . ASN A 1 134 ? 13.017 -5.423 -12.615 1.00 93.94 134 ASN A C 1
ATOM 1070 O O . ASN A 1 134 ? 12.596 -6.458 -12.098 1.00 93.94 134 ASN A O 1
ATOM 1074 N N . GLY A 1 135 ? 12.412 -4.251 -12.413 1.00 92.56 135 GLY A N 1
ATOM 1075 C CA . GLY A 1 135 ? 11.375 -4.030 -11.412 1.00 92.56 135 GLY A CA 1
ATOM 1076 C C . GLY A 1 135 ? 10.094 -4.821 -11.648 1.00 92.56 135 GLY A C 1
ATOM 1077 O O . GLY A 1 135 ? 9.447 -5.235 -10.688 1.00 92.56 135 GLY A O 1
ATOM 1078 N N . LEU A 1 136 ? 9.748 -5.111 -12.907 1.00 93.88 136 LEU A N 1
ATOM 1079 C CA . LEU A 1 136 ? 8.620 -5.986 -13.246 1.00 93.88 136 LEU A CA 1
ATOM 1080 C C . LEU A 1 136 ? 8.798 -7.390 -12.651 1.00 93.88 136 LEU A C 1
ATOM 1082 O O . LEU A 1 136 ? 7.914 -7.874 -11.946 1.00 93.88 136 LEU A O 1
ATOM 1086 N N . LEU A 1 137 ? 9.951 -8.016 -12.911 1.00 95.25 137 LEU A N 1
ATOM 1087 C CA . LEU A 1 137 ? 10.268 -9.354 -12.414 1.00 95.25 137 LEU A CA 1
ATOM 1088 C C . LEU A 1 137 ? 10.272 -9.368 -10.884 1.00 95.25 137 LEU A C 1
ATOM 1090 O O . LEU A 1 137 ? 9.647 -10.232 -10.277 1.00 95.25 137 LEU A O 1
ATOM 1094 N N . LEU A 1 138 ? 10.928 -8.380 -10.268 1.00 94.94 138 LEU A N 1
ATOM 1095 C CA . LEU A 1 138 ? 11.021 -8.267 -8.812 1.00 94.94 138 LEU A CA 1
ATOM 1096 C C . LEU A 1 138 ? 9.650 -8.090 -8.151 1.00 94.94 138 LEU A C 1
ATOM 1098 O O . LEU A 1 138 ? 9.380 -8.714 -7.129 1.00 94.94 138 LEU A O 1
ATOM 1102 N N . THR A 1 139 ? 8.771 -7.278 -8.742 1.00 94.62 139 THR A N 1
ATOM 1103 C CA . THR A 1 139 ? 7.423 -7.037 -8.207 1.00 94.62 139 THR A CA 1
ATOM 1104 C C . THR A 1 139 ? 6.566 -8.297 -8.288 1.00 94.62 139 THR A C 1
ATOM 1106 O O . THR A 1 139 ? 5.947 -8.681 -7.299 1.00 94.62 139 THR A O 1
ATOM 1109 N N . LEU A 1 140 ? 6.568 -8.988 -9.434 1.00 93.75 140 LEU A N 1
ATOM 1110 C CA . LEU A 1 140 ? 5.833 -10.247 -9.591 1.00 93.75 140 LEU A CA 1
ATOM 1111 C C . LEU A 1 140 ? 6.375 -11.342 -8.668 1.00 93.75 140 LEU A C 1
ATOM 1113 O O . LEU A 1 140 ? 5.594 -12.087 -8.081 1.00 93.75 140 LEU A O 1
ATOM 1117 N N . TYR A 1 141 ? 7.697 -11.410 -8.501 1.00 95.56 141 TYR A N 1
ATOM 1118 C CA . TYR A 1 141 ? 8.340 -12.342 -7.582 1.00 95.56 141 TYR A CA 1
ATOM 1119 C C . TYR A 1 141 ? 7.957 -12.066 -6.124 1.00 95.56 141 TYR A C 1
ATOM 1121 O O . TYR A 1 141 ? 7.609 -12.994 -5.398 1.00 95.56 141 TYR A O 1
ATOM 1129 N N . LEU A 1 142 ? 7.934 -10.795 -5.707 1.00 94.12 142 LEU A N 1
ATOM 1130 C CA . LEU A 1 142 ? 7.467 -10.400 -4.378 1.00 94.12 142 LEU A CA 1
ATOM 1131 C C . LEU A 1 142 ? 6.008 -10.823 -4.147 1.00 94.12 142 LEU A C 1
ATOM 1133 O O . LEU A 1 142 ? 5.706 -11.419 -3.116 1.00 94.12 142 LEU A O 1
ATOM 1137 N N . CYS A 1 143 ? 5.112 -10.566 -5.108 1.00 92.25 143 CYS A N 1
ATOM 1138 C CA . CYS A 1 143 ? 3.719 -11.014 -5.026 1.00 92.25 143 CYS A CA 1
ATOM 1139 C C . CYS A 1 143 ? 3.619 -12.541 -4.914 1.00 92.25 143 CYS A C 1
ATOM 1141 O O . CYS A 1 143 ? 2.890 -13.040 -4.060 1.00 92.25 143 CYS A O 1
ATOM 1143 N N . ALA A 1 144 ? 4.381 -13.277 -5.728 1.00 93.38 144 ALA A N 1
ATOM 1144 C CA . ALA A 1 144 ? 4.400 -14.735 -5.701 1.00 93.38 144 ALA A CA 1
ATOM 1145 C C . ALA A 1 144 ? 4.887 -15.282 -4.352 1.00 93.38 144 ALA A C 1
ATOM 1147 O O . ALA A 1 144 ? 4.264 -16.199 -3.827 1.00 93.38 144 ALA A O 1
ATOM 1148 N N . ILE A 1 145 ? 5.938 -14.698 -3.760 1.00 96.19 145 ILE A N 1
ATOM 1149 C CA . ILE A 1 145 ? 6.404 -15.071 -2.416 1.00 96.19 145 ILE A CA 1
ATOM 1150 C C . ILE A 1 145 ? 5.306 -14.826 -1.386 1.00 96.19 145 ILE A C 1
ATOM 1152 O O . ILE A 1 145 ? 5.018 -15.717 -0.596 1.00 96.19 145 ILE A O 1
ATOM 1156 N N . ILE A 1 146 ? 4.682 -13.645 -1.388 1.00 92.94 146 ILE A N 1
ATOM 1157 C CA . ILE A 1 146 ? 3.635 -13.311 -0.414 1.00 92.94 146 ILE A CA 1
ATOM 1158 C C . ILE A 1 146 ? 2.474 -14.309 -0.520 1.00 92.94 146 ILE A C 1
ATOM 1160 O O . ILE A 1 146 ? 2.052 -14.859 0.494 1.00 92.94 146 ILE A O 1
ATOM 1164 N N . TRP A 1 147 ? 1.999 -14.595 -1.734 1.00 92.75 147 TRP A N 1
ATOM 1165 C CA . TRP A 1 147 ? 0.915 -15.556 -1.957 1.00 92.75 147 TRP A CA 1
ATOM 1166 C C . TRP A 1 147 ? 1.308 -16.995 -1.608 1.00 92.75 147 TRP A C 1
ATOM 1168 O O . TRP A 1 147 ? 0.495 -17.731 -1.048 1.00 92.75 147 TRP A O 1
ATOM 1178 N N . ALA A 1 148 ? 2.543 -17.403 -1.906 1.00 94.88 148 ALA A N 1
ATOM 1179 C CA . ALA A 1 148 ? 3.051 -18.725 -1.555 1.00 94.88 148 ALA A CA 1
ATOM 1180 C C . ALA A 1 148 ? 3.189 -18.892 -0.037 1.00 94.88 148 ALA A C 1
ATOM 1182 O O . ALA A 1 148 ? 2.788 -19.924 0.491 1.00 94.88 148 ALA A O 1
ATOM 1183 N N . CYS A 1 149 ? 3.693 -17.875 0.669 1.00 95.00 149 CYS A N 1
ATOM 1184 C CA . CYS A 1 149 ? 3.773 -17.868 2.127 1.00 95.00 149 CYS A CA 1
ATOM 1185 C C . CYS A 1 149 ? 2.385 -17.939 2.769 1.00 95.00 149 CYS A C 1
ATOM 1187 O O . CYS A 1 149 ? 2.203 -18.706 3.706 1.00 95.00 149 CYS A O 1
ATOM 1189 N N . ASP A 1 150 ? 1.408 -17.183 2.260 1.00 91.31 150 ASP A N 1
ATOM 1190 C CA . ASP A 1 150 ? 0.031 -17.215 2.772 1.00 91.31 150 ASP A CA 1
ATOM 1191 C C . ASP A 1 150 ? -0.617 -18.593 2.546 1.00 91.31 150 ASP A C 1
ATOM 1193 O O . ASP A 1 150 ? -1.198 -19.182 3.454 1.00 91.31 150 ASP A O 1
ATOM 1197 N N . THR A 1 151 ? -0.409 -19.178 1.361 1.00 93.62 151 THR A N 1
ATOM 1198 C CA . THR A 1 151 ? -0.865 -20.543 1.048 1.00 93.62 151 THR A CA 1
ATOM 1199 C C . THR A 1 151 ? -0.191 -21.582 1.950 1.00 93.62 151 THR A C 1
ATOM 1201 O O . THR A 1 151 ? -0.860 -22.463 2.478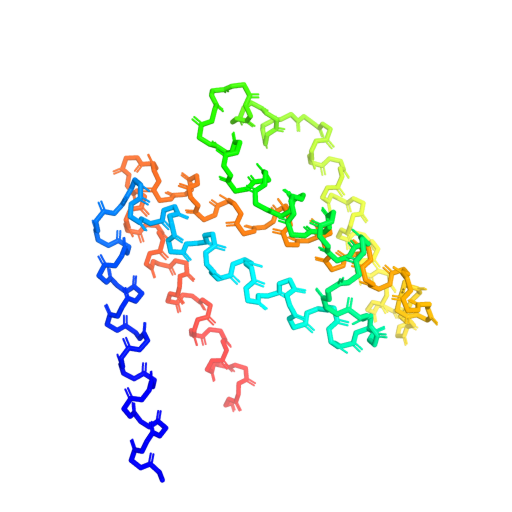 1.00 93.62 151 THR A O 1
ATOM 1204 N N . GLY A 1 152 ? 1.123 -21.477 2.155 1.00 94.69 152 GLY A N 1
ATOM 1205 C CA . GLY A 1 152 ? 1.891 -22.400 2.992 1.00 94.69 152 GLY A CA 1
ATOM 1206 C C . GLY A 1 152 ? 1.653 -22.235 4.494 1.00 94.69 152 GLY A C 1
ATOM 1207 O O . GLY A 1 152 ? 1.896 -23.170 5.237 1.00 94.69 152 GLY A O 1
ATOM 1208 N N . ALA A 1 153 ? 1.189 -21.071 4.954 1.00 88.50 153 ALA A N 1
ATOM 1209 C CA . ALA A 1 153 ? 0.768 -20.873 6.340 1.00 88.50 153 ALA A CA 1
ATOM 1210 C C . ALA A 1 153 ? -0.648 -21.410 6.603 1.00 88.50 153 ALA A C 1
ATOM 1212 O O . ALA A 1 153 ? -0.996 -21.689 7.751 1.00 88.50 153 ALA A O 1
ATOM 1213 N N . TYR A 1 154 ? -1.472 -21.508 5.556 1.00 91.50 154 TYR A N 1
ATOM 1214 C CA . TYR A 1 154 ? -2.831 -22.032 5.641 1.00 91.50 154 TYR A CA 1
ATOM 1215 C C . TYR A 1 154 ? -2.887 -23.566 5.715 1.00 91.50 154 TYR A C 1
ATOM 1217 O O . TYR A 1 154 ? -3.740 -24.097 6.429 1.00 91.50 154 TYR A O 1
ATOM 1225 N N . PHE A 1 155 ? -2.023 -24.259 4.965 1.00 89.50 155 PHE A N 1
ATOM 1226 C CA . PHE A 1 155 ? -1.941 -25.725 4.913 1.00 89.50 155 PHE A CA 1
ATOM 1227 C C . PHE A 1 155 ? -0.928 -26.287 5.912 1.00 89.50 155 PHE A C 1
ATOM 1229 O O . PHE A 1 155 ? -1.239 -27.345 6.505 1.00 89.50 155 PHE A O 1
#

Secondary structure (DSSP, 8-state):
-HHHHHHHHHHHHHHHHHHHH-HHHHHHHHHHHHHHHHHHHHHHTT--TTSHHHHHHHHHHHHHHHHTTSHHHHHHHHSHHHHHHHHHHHHHHHHHHHHT--TTTTSHHHHHHHHHHHHHHHTTHHHHHHTSTTHHHHHHHHHHHHHHHHHHHH-